Protein AF-A0A9X2DYG1-F1 (afdb_monomer)

Mean predicted aligned error: 9.44 Å

Solvent-accessible surface area (backbone atoms only — not comparable to full-atom values): 8489 Å² total; per-residue (Å²): 122,45,73,49,75,33,66,33,86,83,73,79,57,63,34,69,41,47,78,51,51,72,38,66,72,48,35,53,49,44,50,54,47,16,64,64,49,70,48,65,42,59,52,50,26,42,71,36,51,68,66,60,48,59,36,47,58,45,26,42,42,45,52,33,51,52,44,45,54,54,48,51,64,54,40,53,96,65,34,59,87,37,52,76,44,67,41,39,38,74,63,9,34,45,34,23,34,30,75,72,62,78,30,52,69,67,54,36,40,48,48,35,34,53,51,17,47,51,51,39,53,53,50,52,43,47,76,71,39,54,50,55,51,52,51,48,55,50,48,52,54,52,49,54,54,52,54,60,60,68,73,69,83,75,85,87,134

Secondary structure (DSSP, 8-state):
-EEEEE--TT---TTTTHHHHTSHHHHHHHHHHHHHHTS-HHHHHHT--TTGGGSHHHHHHHHHHHHHHHHHHHHGGGGGGGEEEEEE-TTHHHHHHHHTTSS-HHHHHHHHHHHHHHHHHHHHHIIIIIHHHHHHHHHHHHHHHHHHHTS------

pLDDT: mean 88.23, std 16.33, range [40.72, 98.81]

Nearest PDB structures (foldseek):
  2cdh-assembly1_4  TM=9.591E-01  e=8.599E-09  Thermomyces lanuginosus
  2qc3-assembly1_A  TM=9.366E-01  e=1.531E-08  Mycobacterium tuberculosis H37Rv
  2qj3-assembly2_B  TM=8.644E-01  e=7.781E-08  Mycobacterium tuberculosis H37Rv
  2c2n-assembly2_B  TM=9.098E-01  e=1.076E-05  Homo sapiens
  3hjv-assembly1_B  TM=8.631E-01  e=1.474E-05  Vibrio cholerae

Structure (mmCIF, N/CA/C/O backbone):
data_AF-A0A9X2DYG1-F1
#
_entry.id   AF-A0A9X2DYG1-F1
#
loop_
_atom_site.group_PDB
_atom_site.id
_atom_site.type_symbol
_atom_site.label_atom_id
_atom_site.label_alt_id
_atom_site.label_comp_id
_atom_site.label_asym_id
_atom_site.label_entity_id
_atom_site.label_seq_id
_atom_site.pdbx_PDB_ins_code
_atom_site.Cartn_x
_atom_site.Cartn_y
_atom_site.Cartn_z
_atom_site.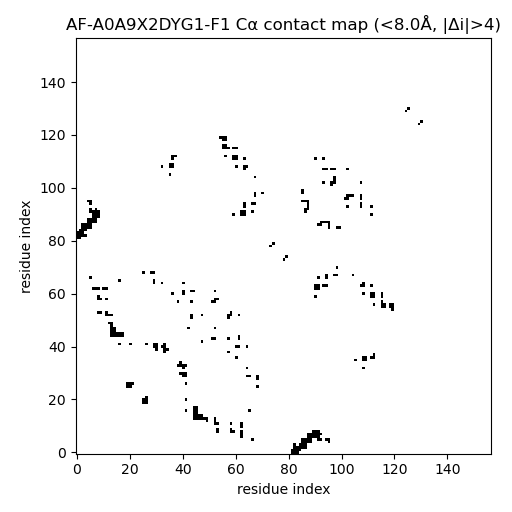occupancy
_atom_site.B_iso_or_equiv
_atom_site.auth_seq_id
_atom_site.auth_comp_id
_atom_site.auth_asym_id
_atom_site.auth_atom_id
_atom_site.pdbx_PDB_model_num
ATOM 1 N N . MET A 1 1 ? -23.466 6.820 6.012 1.00 84.12 1 MET A N 1
ATOM 2 C CA . MET A 1 1 ? -23.100 5.687 5.147 1.00 84.12 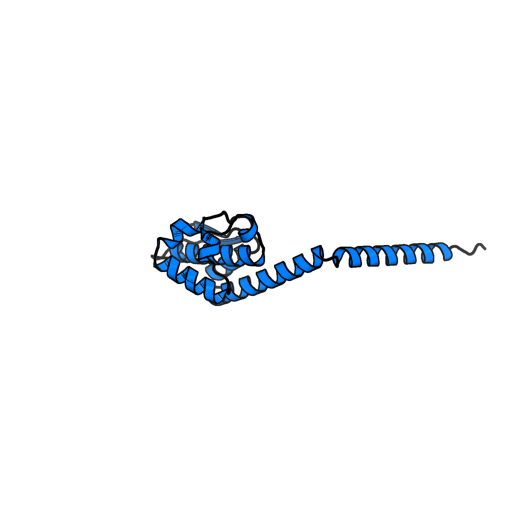1 MET A CA 1
ATOM 3 C C . MET A 1 1 ? -22.058 6.180 4.158 1.00 84.12 1 MET A C 1
ATOM 5 O O . MET A 1 1 ? -22.304 7.204 3.534 1.00 84.12 1 MET A O 1
ATOM 9 N N . ILE A 1 2 ? -20.892 5.538 4.096 1.00 92.62 2 ILE A N 1
ATOM 10 C CA . ILE A 1 2 ? -19.779 5.888 3.200 1.00 92.62 2 ILE A CA 1
ATOM 11 C C . ILE A 1 2 ? -19.393 4.676 2.346 1.00 92.62 2 ILE A C 1
ATOM 13 O O . ILE A 1 2 ? -19.577 3.538 2.776 1.00 92.62 2 ILE A O 1
ATOM 17 N N . VAL A 1 3 ? -18.857 4.922 1.153 1.00 95.50 3 VAL A N 1
ATOM 18 C CA . VAL A 1 3 ? -18.226 3.901 0.307 1.00 95.50 3 VAL A CA 1
ATOM 19 C C . VAL A 1 3 ? -16.750 4.255 0.186 1.00 95.50 3 VAL A C 1
ATOM 21 O O . VAL A 1 3 ? -16.420 5.405 -0.099 1.00 95.50 3 VAL A O 1
ATOM 24 N N . VAL A 1 4 ? -15.876 3.283 0.429 1.00 96.88 4 VAL A N 1
ATOM 25 C CA . VAL A 1 4 ? -14.422 3.450 0.325 1.00 96.88 4 VAL A CA 1
ATOM 26 C C . VAL A 1 4 ? -13.966 2.970 -1.049 1.00 96.88 4 VAL A C 1
ATOM 28 O O . VAL A 1 4 ? -14.321 1.873 -1.474 1.00 96.88 4 VAL A O 1
ATOM 31 N N . VAL A 1 5 ? -13.174 3.780 -1.750 1.00 97.75 5 VAL A N 1
ATOM 32 C CA . VAL A 1 5 ? -12.596 3.407 -3.047 1.00 97.75 5 VAL A CA 1
ATOM 33 C C . VAL A 1 5 ? -11.081 3.548 -2.968 1.00 97.75 5 VAL A C 1
ATOM 35 O O . VAL A 1 5 ? -10.572 4.648 -2.766 1.00 97.75 5 VAL A O 1
ATOM 38 N N . ALA A 1 6 ? -10.369 2.432 -3.107 1.00 98.25 6 ALA A N 1
ATOM 39 C CA . ALA A 1 6 ? -8.914 2.380 -3.082 1.00 98.25 6 ALA A CA 1
ATOM 40 C C . ALA A 1 6 ? -8.343 2.563 -4.505 1.00 98.25 6 ALA A C 1
ATOM 42 O O . ALA A 1 6 ? -8.664 1.774 -5.405 1.00 98.25 6 ALA A O 1
ATOM 43 N N . PRO A 1 7 ? -7.519 3.596 -4.749 1.00 98.06 7 PRO A N 1
ATOM 44 C CA . PRO A 1 7 ? -6.978 3.862 -6.075 1.00 98.06 7 PRO A CA 1
ATOM 45 C C . PRO A 1 7 ? -5.916 2.831 -6.480 1.00 98.06 7 PRO A C 1
ATOM 47 O O . PRO A 1 7 ? -5.349 2.121 -5.651 1.00 98.06 7 PRO A O 1
ATOM 50 N N . GLY A 1 8 ? -5.654 2.759 -7.785 1.00 96.56 8 GLY A N 1
ATOM 51 C CA . GLY A 1 8 ? -4.582 1.938 -8.342 1.00 96.56 8 GLY A CA 1
ATOM 52 C C . GLY A 1 8 ? -3.267 2.698 -8.520 1.00 96.56 8 GLY A C 1
ATOM 53 O O . GLY A 1 8 ? -3.128 3.850 -8.122 1.00 96.56 8 GLY A O 1
ATOM 54 N N . GLN A 1 9 ? -2.312 2.053 -9.192 1.00 95.75 9 GLN A N 1
ATOM 55 C CA . GLN A 1 9 ? -1.030 2.659 -9.555 1.00 95.75 9 GLN A CA 1
ATOM 56 C C . GLN A 1 9 ? -1.217 3.917 -10.414 1.00 95.75 9 GLN A C 1
ATOM 58 O O . GLN A 1 9 ? -2.035 3.930 -11.331 1.00 95.75 9 GLN A O 1
ATOM 63 N N . GLY A 1 10 ? -0.441 4.959 -10.108 1.00 93.69 10 GLY A N 1
ATOM 64 C CA . GLY A 1 10 ? -0.525 6.290 -10.717 1.00 93.69 10 GLY A CA 1
ATOM 65 C C . GLY A 1 10 ? -1.136 7.353 -9.797 1.00 93.69 10 GLY A C 1
ATOM 66 O O . GLY A 1 10 ? -1.073 8.532 -10.131 1.00 93.69 10 GLY A O 1
ATOM 67 N N . SER A 1 11 ? -1.701 6.968 -8.646 1.00 95.12 11 SER A N 1
ATOM 68 C CA . SER A 1 11 ? -2.238 7.911 -7.653 1.00 95.12 11 SER A CA 1
ATOM 69 C C . SER A 1 11 ? -1.186 8.496 -6.709 1.00 95.12 11 SER A C 1
ATOM 71 O O . SER A 1 11 ? -1.453 9.490 -6.041 1.00 95.12 11 SER A O 1
ATOM 73 N N . GLN A 1 12 ? -0.020 7.861 -6.605 1.00 96.06 12 GLN A N 1
ATOM 74 C CA . GLN A 1 12 ? 1.081 8.288 -5.749 1.00 96.06 12 GLN A CA 1
ATOM 75 C C . GLN A 1 12 ? 1.779 9.533 -6.314 1.00 96.06 12 GLN A C 1
ATOM 77 O O . GLN A 1 12 ? 2.047 9.624 -7.513 1.00 96.06 12 GLN A O 1
ATOM 82 N N . THR A 1 13 ? 2.114 10.475 -5.436 1.00 97.81 13 THR A N 1
ATOM 83 C CA . THR A 1 13 ? 2.875 11.691 -5.759 1.00 97.81 13 THR A CA 1
ATOM 84 C C . THR A 1 13 ? 4.050 11.836 -4.796 1.00 97.81 13 THR A C 1
ATOM 86 O O . THR A 1 13 ? 3.913 11.424 -3.647 1.00 97.81 13 THR A O 1
ATOM 89 N N . PRO A 1 14 ? 5.184 12.441 -5.189 1.00 98.44 14 PRO A N 1
ATOM 90 C CA . PRO A 1 14 ? 6.311 12.631 -4.274 1.00 98.44 14 PRO A CA 1
ATOM 91 C C . PRO A 1 14 ? 5.887 13.308 -2.963 1.00 98.44 14 PRO A C 1
ATOM 93 O O . PRO A 1 14 ? 5.101 14.258 -2.980 1.00 98.44 14 PRO A O 1
ATOM 96 N N . GLY A 1 15 ? 6.375 12.801 -1.830 1.00 98.12 15 GLY A N 1
ATOM 97 C CA . GLY A 1 15 ? 6.115 13.380 -0.510 1.00 98.12 15 GLY A CA 1
ATOM 98 C C . GLY A 1 15 ? 4.730 13.109 0.093 1.00 98.12 15 GLY A C 1
ATOM 99 O O . GLY A 1 15 ? 4.435 13.632 1.168 1.00 98.12 15 GLY A O 1
ATOM 100 N N . PHE A 1 16 ? 3.859 12.324 -0.554 1.00 97.94 16 PHE A N 1
ATOM 101 C CA . PHE A 1 16 ? 2.459 12.201 -0.123 1.00 97.94 16 PHE A CA 1
ATOM 102 C C . PHE A 1 16 ? 2.266 11.564 1.266 1.00 97.94 16 PHE A C 1
ATOM 104 O O . PHE A 1 16 ? 1.240 11.816 1.901 1.00 97.94 16 PHE A O 1
ATOM 111 N N . LEU A 1 17 ? 3.230 10.774 1.763 1.00 97.69 17 LEU A N 1
ATOM 112 C CA . LEU A 1 17 ? 3.170 10.192 3.111 1.00 97.69 17 LEU A CA 1
ATOM 113 C C . LEU A 1 17 ? 3.725 11.114 4.203 1.00 97.69 17 LEU A C 1
ATOM 115 O O . LEU A 1 17 ? 3.473 10.858 5.376 1.00 97.69 17 LEU A O 1
ATOM 119 N N . ALA A 1 18 ? 4.411 12.211 3.866 1.00 98.19 18 ALA A N 1
ATOM 120 C CA . ALA A 1 18 ? 5.005 13.111 4.858 1.00 98.19 18 ALA A CA 1
ATOM 121 C C . ALA A 1 18 ? 4.030 13.586 5.963 1.00 98.1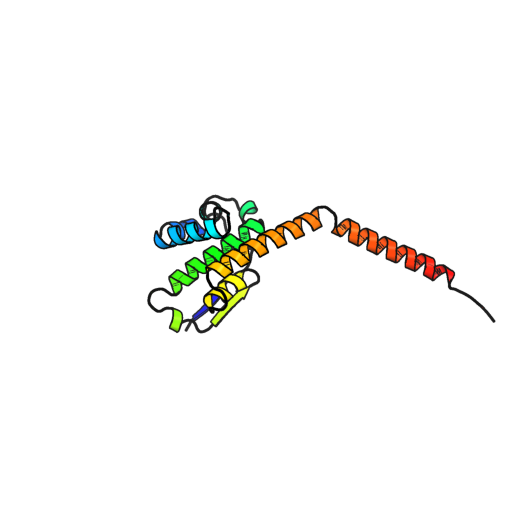9 18 ALA A C 1
ATOM 123 O O . ALA A 1 18 ? 4.377 13.456 7.138 1.00 98.19 18 ALA A O 1
ATOM 124 N N . PRO A 1 19 ? 2.806 14.080 5.661 1.00 97.62 19 PRO A N 1
ATOM 125 C CA . PRO A 1 19 ? 1.873 14.486 6.716 1.00 97.62 19 PRO A CA 1
ATOM 126 C C . PRO A 1 19 ? 1.350 13.306 7.546 1.00 97.62 19 PRO A C 1
ATOM 128 O O . PRO A 1 19 ? 1.002 13.489 8.709 1.00 97.62 19 PRO A O 1
ATOM 131 N N . TRP A 1 20 ? 1.311 12.101 6.974 1.00 97.50 20 TRP A N 1
ATOM 132 C CA . TRP A 1 20 ? 0.866 10.891 7.663 1.00 97.50 20 TRP A CA 1
ATOM 133 C C . TRP A 1 20 ? 1.909 10.392 8.662 1.00 97.50 20 TRP A C 1
ATOM 135 O O . TRP A 1 20 ? 1.555 10.026 9.778 1.00 97.50 20 TRP A O 1
ATOM 145 N N . LEU A 1 21 ? 3.197 10.456 8.310 1.00 97.94 21 LEU A N 1
ATOM 146 C CA . LEU A 1 21 ? 4.296 10.050 9.195 1.00 97.94 21 LEU A CA 1
ATOM 147 C C . LEU A 1 21 ? 4.504 10.991 10.393 1.00 97.94 21 LEU A C 1
ATOM 149 O O . LEU A 1 21 ? 5.224 10.643 11.324 1.00 97.94 21 LEU A O 1
ATOM 153 N N . ALA A 1 22 ? 3.854 12.159 10.415 1.00 97.31 22 ALA A N 1
ATOM 154 C CA . ALA A 1 22 ? 3.799 13.002 11.609 1.00 97.31 22 ALA A CA 1
ATOM 155 C C . ALA A 1 22 ? 2.928 12.394 12.729 1.00 97.31 22 ALA A C 1
ATOM 157 O O . ALA A 1 22 ? 3.024 12.825 13.878 1.00 97.31 22 ALA A O 1
ATOM 158 N N . VAL A 1 23 ? 2.081 11.406 12.411 1.00 97.06 23 VAL A N 1
ATOM 159 C CA . VAL A 1 23 ? 1.284 10.651 13.385 1.00 97.06 23 VAL A CA 1
ATOM 160 C C . VAL A 1 23 ? 2.090 9.422 13.836 1.00 97.06 23 VAL A C 1
ATOM 162 O O . VAL A 1 23 ? 2.335 8.541 13.011 1.00 97.06 23 VAL A O 1
ATOM 165 N N . PRO A 1 24 ? 2.484 9.307 15.123 1.00 96.81 24 PRO A N 1
ATOM 166 C CA . PRO A 1 24 ? 3.386 8.242 15.577 1.00 96.81 24 PRO A CA 1
ATOM 167 C C . PRO A 1 24 ? 2.895 6.820 15.285 1.00 96.81 24 PRO A C 1
ATOM 169 O O . PRO A 1 24 ? 3.667 6.002 14.798 1.00 96.81 24 PRO A O 1
ATOM 172 N N . SER A 1 25 ? 1.605 6.540 15.494 1.00 95.88 25 SER A N 1
ATOM 173 C CA . SER A 1 25 ? 1.025 5.220 15.207 1.00 95.88 25 SER A CA 1
ATOM 174 C C . SER A 1 25 ? 1.098 4.860 13.722 1.00 95.88 25 SER A C 1
ATOM 176 O O . SER A 1 25 ? 1.359 3.711 13.376 1.00 95.88 25 SER A O 1
ATOM 178 N N . VAL A 1 26 ? 0.922 5.840 12.833 1.00 97.75 26 VAL A N 1
ATOM 179 C CA . VAL A 1 26 ? 1.048 5.632 11.386 1.00 97.75 26 VAL A CA 1
ATOM 180 C C . VAL A 1 26 ? 2.509 5.412 11.002 1.00 97.75 26 VAL A C 1
ATOM 182 O O . VAL A 1 26 ? 2.793 4.540 10.187 1.00 97.75 26 VAL A O 1
ATOM 185 N N . ALA A 1 27 ? 3.446 6.150 11.603 1.00 98.31 27 ALA A N 1
ATOM 186 C CA . ALA A 1 27 ? 4.873 5.937 11.374 1.00 98.31 27 ALA A CA 1
ATOM 187 C C . ALA A 1 27 ? 5.318 4.522 11.792 1.00 98.31 27 ALA A C 1
ATOM 189 O O . ALA A 1 27 ? 6.022 3.855 11.035 1.00 98.31 27 ALA A O 1
ATOM 190 N N . GLU A 1 28 ? 4.851 4.035 12.944 1.00 98.31 28 GLU A N 1
ATOM 191 C CA . GLU A 1 28 ? 5.096 2.665 13.416 1.00 98.31 28 GLU A CA 1
ATOM 192 C C . GLU A 1 28 ? 4.505 1.614 12.462 1.00 98.31 28 GLU A C 1
ATOM 194 O O . GLU A 1 28 ? 5.186 0.653 12.098 1.00 98.31 28 GLU A O 1
ATOM 199 N N . GLN A 1 29 ? 3.269 1.816 11.992 1.00 98.19 29 GLN A N 1
ATOM 200 C CA . GLN A 1 29 ? 2.636 0.929 11.010 1.00 98.19 29 GLN A CA 1
ATOM 201 C C . GLN A 1 29 ? 3.395 0.900 9.680 1.00 98.19 29 GLN A C 1
ATOM 203 O O . GLN A 1 29 ? 3.671 -0.173 9.152 1.00 98.19 29 GLN A O 1
ATOM 208 N N . VAL A 1 30 ? 3.790 2.059 9.141 1.00 98.75 30 VAL A N 1
ATOM 209 C CA . VAL A 1 30 ? 4.555 2.131 7.884 1.00 98.75 30 VAL A CA 1
ATOM 210 C C . VAL A 1 30 ? 5.933 1.481 8.033 1.00 98.75 30 VAL A C 1
ATOM 212 O O . VAL A 1 30 ? 6.401 0.839 7.088 1.00 98.75 30 VAL A O 1
ATOM 215 N N . ALA A 1 31 ? 6.569 1.579 9.203 1.00 98.75 31 ALA A N 1
ATOM 216 C CA . ALA A 1 31 ? 7.811 0.864 9.485 1.00 98.75 31 ALA A CA 1
ATOM 217 C C . ALA A 1 31 ? 7.598 -0.662 9.457 1.00 98.75 31 ALA A C 1
ATOM 219 O O . ALA A 1 31 ? 8.308 -1.363 8.736 1.00 98.75 31 ALA A O 1
ATOM 220 N N . ALA A 1 32 ? 6.559 -1.172 10.126 1.00 98.69 32 ALA A N 1
ATOM 221 C CA . ALA A 1 32 ? 6.207 -2.594 10.078 1.00 98.69 32 ALA A CA 1
ATOM 222 C C . ALA A 1 32 ? 5.848 -3.060 8.653 1.00 98.69 32 ALA A C 1
ATOM 224 O O . ALA A 1 32 ? 6.245 -4.143 8.217 1.00 98.69 32 ALA A O 1
ATOM 225 N N . HIS A 1 33 ? 5.144 -2.225 7.883 1.00 98.81 33 HIS A N 1
ATOM 226 C CA . HIS A 1 33 ? 4.858 -2.502 6.478 1.00 98.81 33 HIS A CA 1
ATOM 227 C C . HIS A 1 33 ? 6.145 -2.581 5.657 1.00 98.81 33 HIS A C 1
ATOM 229 O O . HIS A 1 33 ? 6.265 -3.486 4.837 1.00 98.81 33 HIS A O 1
ATOM 235 N N . SER A 1 34 ? 7.105 -1.680 5.894 1.00 98.81 34 SER A N 1
ATOM 236 C CA . SER A 1 34 ? 8.407 -1.656 5.214 1.00 98.81 34 SER A CA 1
ATOM 237 C C . SER A 1 34 ? 9.175 -2.958 5.423 1.00 98.81 34 SER A C 1
ATOM 239 O O . SER A 1 34 ? 9.656 -3.551 4.457 1.00 98.81 34 SER A O 1
ATOM 241 N N . GLU A 1 35 ? 9.213 -3.459 6.660 1.00 98.56 35 GLU A N 1
ATOM 242 C CA . GLU A 1 35 ? 9.791 -4.770 6.976 1.00 98.56 35 GLU A CA 1
ATOM 243 C C . GLU A 1 35 ? 9.064 -5.899 6.238 1.00 98.56 35 GLU A C 1
ATOM 245 O O . GLU A 1 35 ? 9.701 -6.752 5.616 1.00 98.56 35 GLU A O 1
ATOM 250 N N . ALA A 1 36 ? 7.727 -5.879 6.243 1.00 98.44 36 ALA A N 1
ATOM 251 C CA . ALA A 1 36 ? 6.926 -6.899 5.581 1.00 98.44 36 ALA A CA 1
ATOM 252 C C . ALA A 1 36 ? 7.148 -6.910 4.062 1.00 98.44 36 ALA A C 1
ATOM 254 O O . ALA A 1 36 ? 7.258 -7.981 3.468 1.00 98.44 36 ALA A O 1
ATOM 255 N N . VAL A 1 37 ? 7.233 -5.753 3.404 1.00 98.56 37 VAL A N 1
ATOM 256 C CA . VAL A 1 37 ? 7.399 -5.683 1.941 1.00 98.56 37 VAL A CA 1
ATOM 257 C C . VAL A 1 37 ? 8.869 -5.729 1.498 1.00 98.56 37 VAL A C 1
ATOM 259 O O . VAL A 1 37 ? 9.160 -6.038 0.341 1.00 98.56 37 VAL A O 1
ATOM 262 N N . GLY A 1 38 ? 9.804 -5.485 2.418 1.00 98.44 38 GLY A N 1
ATOM 263 C CA . GLY A 1 38 ? 11.245 -5.503 2.179 1.00 98.44 38 GLY A CA 1
ATOM 264 C C . GLY A 1 38 ? 11.780 -4.290 1.412 1.00 98.44 38 GLY A C 1
ATOM 265 O O . GLY A 1 38 ? 12.790 -4.428 0.726 1.00 98.44 38 GLY A O 1
ATOM 266 N N . ILE A 1 39 ? 11.100 -3.141 1.484 1.00 98.56 39 ILE A N 1
ATOM 267 C CA . ILE A 1 39 ? 11.551 -1.845 0.945 1.00 98.56 39 ILE A CA 1
ATOM 268 C C . ILE A 1 39 ? 11.205 -0.730 1.938 1.00 98.56 39 ILE A C 1
ATOM 270 O O . ILE A 1 39 ? 10.252 -0.870 2.701 1.00 98.56 39 ILE A O 1
ATOM 274 N N . ASP A 1 40 ? 11.949 0.376 1.919 1.00 98.62 40 ASP A N 1
ATOM 275 C CA . ASP A 1 40 ? 11.715 1.513 2.816 1.00 98.62 40 ASP A CA 1
ATOM 276 C C . ASP A 1 40 ? 10.540 2.369 2.319 1.00 98.62 40 ASP A C 1
ATOM 278 O O . ASP A 1 40 ? 10.684 3.266 1.484 1.00 98.62 40 ASP A O 1
ATOM 282 N N . LEU A 1 41 ? 9.339 2.066 2.812 1.00 98.81 41 LEU A N 1
ATOM 283 C CA . LEU A 1 41 ? 8.124 2.771 2.414 1.00 98.81 41 LEU A CA 1
ATOM 284 C C . LEU A 1 41 ? 8.067 4.194 2.961 1.00 98.81 41 LEU A C 1
ATOM 286 O O . LEU A 1 41 ? 7.409 5.039 2.350 1.00 98.81 41 LEU A O 1
ATOM 290 N N . ALA A 1 42 ? 8.740 4.467 4.081 1.00 98.62 42 ALA A N 1
ATOM 291 C CA . ALA A 1 42 ? 8.829 5.815 4.615 1.00 98.62 42 ALA A CA 1
ATOM 292 C C . ALA A 1 42 ? 9.629 6.684 3.641 1.00 98.62 42 ALA A C 1
ATOM 294 O O . ALA A 1 42 ? 9.077 7.654 3.125 1.00 98.62 42 ALA A O 1
ATOM 295 N N . ALA A 1 43 ? 10.847 6.266 3.282 1.00 98.62 43 ALA A N 1
ATOM 296 C CA . ALA A 1 43 ? 11.687 6.973 2.317 1.00 98.62 43 ALA A CA 1
ATOM 297 C C . ALA A 1 43 ? 11.022 7.094 0.934 1.00 98.62 43 ALA A C 1
ATOM 299 O O . ALA A 1 43 ? 11.057 8.156 0.307 1.00 98.62 43 ALA A O 1
ATOM 300 N N . HIS A 1 44 ? 10.357 6.039 0.450 1.00 98.56 44 HIS A N 1
ATOM 301 C CA . HIS A 1 44 ? 9.633 6.104 -0.823 1.00 98.56 44 HIS A CA 1
ATOM 302 C C . HIS A 1 44 ? 8.407 7.024 -0.783 1.00 98.56 44 HIS A C 1
ATOM 304 O O . HIS A 1 44 ? 8.065 7.640 -1.790 1.00 98.56 44 HIS A O 1
ATOM 310 N N . GLY A 1 45 ? 7.756 7.159 0.369 1.00 98.00 45 GLY A N 1
ATOM 311 C CA . GLY A 1 45 ? 6.620 8.054 0.554 1.00 98.00 45 GLY A CA 1
ATOM 312 C C . GLY A 1 45 ? 6.977 9.519 0.806 1.00 98.00 45 GLY A C 1
ATOM 313 O O . GLY A 1 45 ? 6.086 10.369 0.705 1.00 98.00 45 GLY A O 1
ATOM 314 N N . THR A 1 46 ? 8.236 9.826 1.140 1.00 98.44 46 THR A N 1
ATOM 315 C CA . THR A 1 46 ? 8.687 11.175 1.529 1.00 98.44 46 THR A CA 1
ATOM 316 C C . THR A 1 46 ? 9.752 11.769 0.614 1.00 98.44 46 THR A C 1
ATOM 318 O O . THR A 1 46 ? 9.627 12.928 0.225 1.00 98.44 46 THR A O 1
ATOM 321 N N . GLU A 1 47 ? 10.786 11.003 0.276 1.00 98.31 47 GLU A N 1
ATOM 322 C CA . GLU A 1 47 ? 12.034 11.506 -0.314 1.00 98.31 47 GLU A CA 1
ATOM 323 C C . GLU A 1 47 ? 12.210 11.108 -1.779 1.00 98.31 47 GLU A C 1
ATOM 325 O O . GLU A 1 47 ? 12.812 11.851 -2.553 1.00 98.31 47 GLU A O 1
ATOM 330 N N . SER A 1 48 ? 11.693 9.939 -2.168 1.00 98.44 48 SER A N 1
ATOM 331 C CA . SER A 1 48 ? 11.856 9.420 -3.529 1.00 98.44 48 SER A CA 1
ATOM 332 C C . SER A 1 48 ? 11.182 10.302 -4.581 1.00 98.44 48 SER A C 1
ATOM 334 O O . SER A 1 48 ? 10.104 10.867 -4.372 1.00 98.44 48 SER A O 1
ATOM 336 N N . ASP A 1 49 ? 11.818 10.384 -5.748 1.00 98.25 49 ASP A N 1
ATOM 337 C CA . ASP A 1 49 ? 11.304 11.145 -6.879 1.00 98.25 49 ASP A CA 1
ATOM 338 C C . ASP A 1 49 ? 10.124 10.449 -7.579 1.00 98.25 49 ASP A C 1
ATOM 340 O O . ASP A 1 49 ? 9.753 9.306 -7.294 1.00 98.25 49 ASP A O 1
ATOM 344 N N . ALA A 1 50 ? 9.512 11.176 -8.517 1.00 97.75 50 ALA A N 1
ATOM 345 C CA . ALA A 1 50 ? 8.329 10.715 -9.230 1.00 97.75 50 ALA A CA 1
ATOM 346 C C . ALA A 1 50 ? 8.583 9.459 -10.079 1.00 97.75 50 ALA A C 1
ATOM 348 O O . ALA A 1 50 ? 7.651 8.687 -10.282 1.00 97.75 50 ALA A O 1
ATOM 349 N N . ASP A 1 51 ? 9.800 9.252 -10.584 1.00 97.38 51 ASP A N 1
ATOM 350 C CA . ASP A 1 51 ? 10.118 8.105 -11.437 1.00 97.38 51 ASP A CA 1
ATOM 351 C C . ASP A 1 51 ? 10.363 6.848 -10.601 1.00 97.38 51 ASP A C 1
ATOM 353 O O . ASP A 1 51 ? 9.817 5.788 -10.907 1.00 97.38 51 ASP A O 1
ATOM 357 N N . THR A 1 52 ? 11.058 6.987 -9.474 1.00 98.12 52 THR A N 1
ATOM 358 C CA . THR A 1 52 ? 11.263 5.917 -8.494 1.00 98.12 52 THR A CA 1
ATOM 359 C C . THR A 1 52 ? 9.930 5.385 -7.986 1.00 98.12 52 THR A C 1
ATOM 361 O O . THR A 1 52 ? 9.686 4.182 -8.016 1.00 98.12 52 THR A O 1
ATOM 364 N N . ILE A 1 53 ? 9.012 6.269 -7.581 1.00 98.12 53 ILE A N 1
ATOM 365 C CA . ILE A 1 53 ? 7.703 5.832 -7.077 1.00 98.12 53 ILE A CA 1
ATOM 366 C C . ILE A 1 53 ? 6.746 5.390 -8.191 1.00 98.12 53 ILE A C 1
ATOM 368 O O . ILE A 1 53 ? 5.642 4.949 -7.881 1.00 98.12 53 ILE A O 1
ATOM 372 N N . ARG A 1 54 ? 7.113 5.516 -9.475 1.00 96.94 54 ARG A N 1
ATOM 373 C CA . ARG A 1 54 ? 6.382 4.926 -10.613 1.00 96.94 54 ARG A CA 1
ATOM 374 C C . ARG A 1 54 ? 6.843 3.513 -10.938 1.00 96.94 54 ARG A C 1
ATOM 376 O O . ARG A 1 54 ? 6.057 2.782 -11.548 1.00 96.94 54 ARG A O 1
ATOM 383 N N . ASP A 1 55 ? 8.056 3.129 -10.535 1.00 97.06 55 ASP A N 1
ATOM 384 C CA . ASP A 1 55 ? 8.531 1.755 -10.669 1.00 97.06 55 ASP A CA 1
ATOM 385 C C . ASP A 1 55 ? 7.529 0.811 -10.003 1.00 97.06 55 ASP A C 1
ATOM 387 O O . ASP A 1 55 ? 7.121 1.008 -8.861 1.00 97.06 55 ASP A O 1
ATOM 391 N N . THR A 1 56 ? 7.104 -0.220 -10.729 1.00 97.44 56 THR A N 1
ATOM 392 C CA . THR A 1 56 ? 6.051 -1.130 -10.272 1.00 97.44 56 THR A CA 1
ATOM 393 C C . THR A 1 56 ? 6.422 -1.850 -8.971 1.00 97.44 56 THR A C 1
ATOM 395 O O . THR A 1 56 ? 5.538 -2.076 -8.141 1.00 97.44 56 THR A O 1
ATOM 398 N N . ALA A 1 57 ? 7.706 -2.161 -8.764 1.00 97.88 57 ALA A N 1
ATOM 399 C CA . ALA A 1 57 ? 8.211 -2.799 -7.552 1.00 97.88 57 ALA A CA 1
ATOM 400 C C . ALA A 1 57 ? 8.089 -1.896 -6.312 1.00 97.88 57 ALA A C 1
ATOM 402 O O . ALA A 1 57 ? 7.961 -2.411 -5.203 1.00 97.88 57 ALA A O 1
ATOM 403 N N . VAL A 1 58 ? 8.084 -0.571 -6.499 1.00 98.56 58 VAL A N 1
ATOM 404 C CA . VAL A 1 58 ? 7.956 0.434 -5.430 1.00 98.56 58 VAL A CA 1
ATOM 405 C C . VAL A 1 58 ? 6.513 0.918 -5.293 1.00 98.56 58 VAL A C 1
ATOM 407 O O . VAL A 1 58 ? 5.956 0.949 -4.196 1.00 98.56 58 VAL A O 1
ATOM 410 N N . ALA A 1 59 ? 5.880 1.264 -6.413 1.00 98.50 59 ALA A N 1
ATOM 411 C CA . ALA A 1 59 ? 4.567 1.888 -6.470 1.00 98.50 59 ALA A CA 1
ATOM 412 C C . ALA A 1 59 ? 3.490 1.034 -5.798 1.00 98.50 59 ALA A C 1
ATOM 414 O O . ALA A 1 59 ? 2.664 1.544 -5.044 1.00 98.50 59 ALA A O 1
ATOM 415 N N . GLN A 1 60 ? 3.482 -0.271 -6.071 1.00 98.75 60 GLN A N 1
ATOM 416 C CA . GLN A 1 60 ? 2.423 -1.146 -5.584 1.00 98.75 60 GLN A CA 1
ATOM 417 C C . GLN A 1 60 ? 2.455 -1.320 -4.057 1.00 98.75 60 GLN A C 1
ATOM 419 O O . GLN A 1 60 ? 1.430 -1.029 -3.433 1.00 98.75 60 GLN A O 1
ATOM 424 N N . PRO A 1 61 ? 3.582 -1.715 -3.424 1.00 98.75 61 PRO A N 1
ATOM 425 C CA . PRO A 1 61 ? 3.659 -1.777 -1.966 1.00 98.75 61 PRO A CA 1
ATOM 426 C C . PRO A 1 61 ? 3.383 -0.428 -1.295 1.00 98.75 61 PRO A C 1
ATOM 428 O O . PRO A 1 61 ? 2.685 -0.384 -0.283 1.00 98.75 61 PRO A O 1
ATOM 431 N N . LEU A 1 62 ? 3.868 0.672 -1.883 1.00 98.81 62 LEU A N 1
ATOM 432 C CA . LEU A 1 62 ? 3.668 2.021 -1.356 1.00 98.81 62 LEU A CA 1
ATOM 433 C C . LEU A 1 62 ? 2.189 2.421 -1.318 1.00 98.81 62 LEU A C 1
ATOM 435 O O . LEU A 1 62 ? 1.707 2.911 -0.298 1.00 98.81 62 LEU A O 1
ATOM 439 N N . ILE A 1 63 ? 1.448 2.163 -2.397 1.00 98.69 63 ILE A N 1
ATOM 440 C CA . ILE A 1 63 ? 0.015 2.479 -2.488 1.00 98.69 63 ILE A CA 1
ATOM 441 C C . ILE A 1 63 ? -0.811 1.592 -1.560 1.00 98.69 63 ILE A C 1
ATOM 443 O O . ILE A 1 63 ? -1.710 2.094 -0.887 1.00 98.69 63 ILE A O 1
ATOM 447 N N . VAL A 1 64 ? -0.509 0.291 -1.490 1.00 98.81 64 VAL A N 1
ATOM 448 C CA . VAL A 1 64 ? -1.244 -0.624 -0.604 1.00 98.81 64 VAL A CA 1
ATOM 449 C C . VAL A 1 64 ? -1.004 -0.269 0.857 1.00 98.81 64 VAL A C 1
ATOM 451 O O . VAL A 1 64 ? -1.974 -0.150 1.598 1.00 98.81 64 VAL A O 1
ATOM 454 N N . SER A 1 65 ? 0.246 -0.021 1.259 1.00 98.81 65 SER A N 1
ATOM 455 C CA . SER A 1 65 ? 0.580 0.425 2.616 1.00 98.81 65 SER A CA 1
ATOM 456 C C . SER A 1 65 ? -0.144 1.723 2.981 1.00 98.81 65 SER A C 1
ATOM 458 O O . SER A 1 65 ? -0.815 1.781 4.011 1.00 98.81 65 SER A O 1
ATOM 460 N N . ALA A 1 66 ? -0.105 2.728 2.099 1.00 98.56 66 ALA A N 1
ATOM 461 C CA . ALA A 1 66 ? -0.821 3.985 2.293 1.00 98.56 66 ALA A CA 1
ATOM 462 C C . ALA A 1 66 ? -2.340 3.792 2.429 1.00 98.56 66 ALA A C 1
ATOM 464 O O . ALA A 1 66 ? -2.985 4.417 3.274 1.00 98.56 66 ALA A O 1
ATOM 465 N N . GLY A 1 67 ? -2.916 2.915 1.606 1.00 98.44 67 GLY A N 1
ATOM 466 C CA . GLY A 1 67 ? -4.327 2.557 1.664 1.00 98.44 67 GLY A CA 1
ATOM 467 C C . GLY A 1 67 ? -4.704 1.857 2.971 1.00 98.44 67 GLY A C 1
ATOM 468 O O . GLY A 1 67 ? -5.747 2.170 3.542 1.00 98.44 67 GLY A O 1
ATOM 469 N N . LEU A 1 68 ? -3.854 0.954 3.466 1.00 98.50 68 LEU A N 1
ATOM 470 C CA . LEU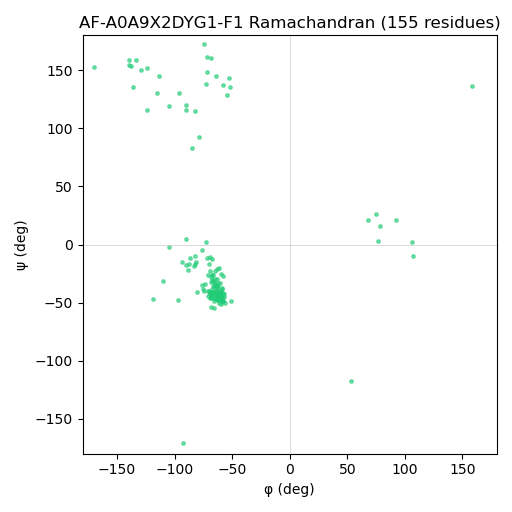 A 1 68 ? -4.065 0.230 4.722 1.00 98.50 68 LEU A CA 1
ATOM 471 C C . LEU A 1 68 ? -4.023 1.174 5.927 1.00 98.50 68 LEU A C 1
ATOM 473 O O . LEU A 1 68 ? -4.972 1.172 6.706 1.00 98.50 68 LEU A O 1
ATOM 477 N N . VAL A 1 69 ? -3.014 2.048 6.037 1.00 98.12 69 VAL A N 1
ATOM 478 C CA . VAL A 1 69 ? -2.942 3.007 7.160 1.00 98.12 69 VAL A CA 1
ATOM 479 C C . VAL A 1 69 ? -4.073 4.038 7.112 1.00 98.12 69 VAL A C 1
ATOM 481 O O . VAL A 1 69 ? -4.647 4.384 8.144 1.00 98.12 69 VAL A O 1
ATOM 484 N N . SER A 1 70 ? -4.475 4.471 5.911 1.00 96.25 70 SER A N 1
ATOM 485 C CA . SER A 1 70 ? -5.628 5.367 5.739 1.00 96.25 70 SER A CA 1
ATOM 486 C C . SER A 1 70 ? -6.932 4.689 6.158 1.00 96.25 70 SER A C 1
ATOM 488 O O . SER A 1 70 ? -7.792 5.307 6.788 1.00 96.25 70 SER A O 1
ATOM 490 N N . LEU A 1 71 ? -7.093 3.409 5.811 1.00 95.62 71 LEU A N 1
ATOM 491 C CA . LEU A 1 71 ? -8.260 2.634 6.198 1.00 95.62 71 LEU A CA 1
ATOM 492 C C . LEU A 1 71 ? -8.273 2.356 7.703 1.00 95.62 71 LEU A C 1
ATOM 494 O O . LEU A 1 71 ? -9.329 2.482 8.316 1.00 95.62 71 LEU A O 1
ATOM 498 N N . ALA A 1 72 ? -7.131 2.023 8.304 1.00 94.50 72 ALA A N 1
ATOM 499 C CA . ALA A 1 72 ? -7.008 1.837 9.744 1.00 94.50 72 ALA A CA 1
ATOM 500 C C . ALA A 1 72 ? -7.461 3.100 10.491 1.00 94.50 72 ALA A C 1
ATOM 502 O O . ALA A 1 72 ? -8.365 3.014 11.320 1.00 94.50 72 ALA A O 1
ATOM 503 N N . ALA A 1 73 ? -6.950 4.272 10.096 1.00 93.19 73 ALA A N 1
ATOM 504 C CA . ALA A 1 73 ? -7.354 5.562 10.655 1.00 93.19 73 ALA A CA 1
ATOM 505 C C . ALA A 1 73 ? -8.859 5.849 10.480 1.00 93.19 73 ALA A C 1
ATOM 507 O O . ALA A 1 73 ? -9.503 6.393 11.373 1.00 93.19 73 ALA A O 1
ATOM 508 N N . LEU A 1 74 ? -9.458 5.455 9.350 1.00 91.75 74 LEU A N 1
ATOM 509 C CA . LEU A 1 74 ? -10.903 5.593 9.125 1.00 91.75 74 LEU A CA 1
ATOM 510 C C . LEU A 1 74 ? -11.739 4.671 10.029 1.00 91.75 74 LEU A C 1
ATOM 512 O O . LEU A 1 74 ? -12.875 5.006 10.372 1.00 91.75 74 LEU A O 1
ATOM 516 N N . LEU A 1 75 ? -11.216 3.491 10.362 1.00 89.31 75 LEU A N 1
ATOM 517 C CA . LEU A 1 75 ? -11.902 2.485 11.170 1.00 89.31 75 LEU A CA 1
ATOM 518 C C . LEU A 1 75 ? -11.803 2.758 12.678 1.00 89.31 75 LEU A C 1
ATOM 520 O O . LEU A 1 75 ? -12.618 2.214 13.434 1.00 89.31 75 LEU A O 1
ATOM 524 N N . GLU A 1 76 ? -10.869 3.607 13.113 1.00 86.62 76 GLU A N 1
ATOM 525 C CA . GLU A 1 76 ? -10.774 4.064 14.500 1.00 86.62 76 GLU A CA 1
ATOM 526 C C . GLU A 1 76 ? -12.112 4.645 14.998 1.00 86.62 76 GLU A C 1
ATOM 528 O O . GLU A 1 76 ? -12.880 5.268 14.261 1.00 86.62 76 GLU A O 1
ATOM 533 N N . GLY A 1 77 ? -12.439 4.402 16.272 1.00 79.12 77 GLY A N 1
ATOM 534 C CA . GLY A 1 77 ? -13.641 4.962 16.904 1.00 79.12 77 GLY A CA 1
ATOM 535 C C . GLY A 1 77 ? -14.985 4.433 16.376 1.00 79.12 77 GLY A C 1
ATOM 536 O O . GLY A 1 77 ? -16.004 5.096 16.559 1.00 79.12 77 GLY A O 1
ATOM 537 N N . GLY A 1 78 ? -15.014 3.258 15.732 1.00 78.75 78 GLY A N 1
ATOM 538 C CA . GLY A 1 78 ? -16.256 2.617 15.270 1.00 78.75 78 GLY A CA 1
ATOM 539 C C . GLY A 1 78 ? -16.652 2.961 13.830 1.00 78.75 78 GLY A C 1
ATOM 540 O O . GLY A 1 78 ? -17.812 2.808 13.447 1.00 78.75 78 GLY A O 1
ATOM 541 N N . GLY A 1 79 ? -15.704 3.410 12.999 1.00 82.00 79 GLY A N 1
ATOM 542 C CA . GLY A 1 79 ? -15.957 3.753 11.595 1.00 82.00 79 GLY A CA 1
ATOM 543 C C . GLY A 1 79 ? -16.460 2.589 10.728 1.00 82.00 79 GLY A C 1
ATOM 544 O O . GLY A 1 79 ? -17.095 2.829 9.700 1.00 82.00 79 GLY A O 1
ATOM 545 N N . ARG A 1 80 ? -16.248 1.336 11.159 1.00 85.56 80 ARG A N 1
ATOM 546 C CA . ARG A 1 80 ? -16.633 0.122 10.418 1.00 85.56 80 ARG A CA 1
ATOM 547 C C . ARG A 1 80 ? -18.126 0.065 10.088 1.00 85.56 80 ARG A C 1
ATOM 549 O O . ARG A 1 80 ? -18.466 -0.159 8.931 1.00 85.56 80 ARG A O 1
ATOM 556 N N . ASP A 1 81 ? -19.000 0.374 11.045 1.00 87.56 81 ASP A N 1
ATOM 557 C CA . ASP A 1 81 ? -20.463 0.316 10.857 1.00 87.56 81 ASP A CA 1
ATOM 558 C C . ASP A 1 81 ? -20.984 1.378 9.874 1.00 87.56 81 ASP A C 1
ATOM 560 O O . ASP A 1 81 ? -22.130 1.339 9.423 1.00 87.56 81 ASP A O 1
ATOM 564 N N . ARG A 1 82 ? -20.145 2.361 9.522 1.00 88.00 82 ARG A N 1
ATOM 565 C CA . ARG A 1 82 ? -20.490 3.428 8.579 1.00 88.00 82 ARG A CA 1
ATOM 566 C C . ARG A 1 82 ? -20.146 3.065 7.137 1.00 88.00 82 ARG A C 1
ATOM 568 O O . ARG A 1 82 ? -20.671 3.740 6.242 1.00 88.00 82 ARG A O 1
ATOM 575 N N . ILE A 1 83 ? -19.297 2.059 6.909 1.00 92.88 83 ILE A N 1
ATOM 576 C CA . ILE A 1 83 ? -18.864 1.615 5.579 1.00 92.88 83 ILE A CA 1
ATOM 577 C C . ILE A 1 83 ? -19.925 0.683 4.994 1.00 92.88 83 ILE A C 1
ATOM 579 O O . ILE A 1 83 ? -20.155 -0.412 5.490 1.00 92.88 83 ILE A O 1
ATOM 583 N N . ALA A 1 84 ? -20.553 1.114 3.905 1.00 94.38 84 ALA A N 1
ATOM 584 C CA . ALA A 1 84 ? -21.520 0.303 3.169 1.00 94.38 84 ALA A CA 1
ATOM 585 C C . ALA A 1 84 ? -20.919 -0.490 2.011 1.00 94.38 84 ALA A C 1
ATOM 587 O O . ALA A 1 84 ? -21.573 -1.375 1.466 1.00 94.38 84 ALA A O 1
ATOM 588 N N . GLY A 1 85 ? -19.704 -0.150 1.599 1.00 95.50 85 GLY A N 1
ATOM 589 C CA . GLY A 1 85 ? -19.027 -0.824 0.509 1.00 95.50 85 GLY A CA 1
ATOM 590 C C . GLY A 1 85 ? -17.576 -0.397 0.424 1.00 95.50 85 GLY A C 1
ATOM 591 O O . GLY A 1 85 ? -17.218 0.719 0.811 1.00 95.50 85 GLY A O 1
ATOM 592 N N . ILE A 1 86 ? -16.756 -1.299 -0.097 1.00 97.69 86 ILE A N 1
ATOM 593 C CA . ILE A 1 86 ? -15.361 -1.043 -0.411 1.00 97.69 86 ILE A CA 1
ATOM 594 C C . ILE A 1 86 ? -15.047 -1.633 -1.783 1.00 97.69 86 ILE A C 1
ATOM 596 O O . ILE A 1 86 ? -15.478 -2.739 -2.101 1.00 97.69 86 ILE A O 1
ATOM 600 N N . ALA A 1 87 ? -14.333 -0.875 -2.603 1.00 98.19 87 ALA A N 1
ATOM 601 C CA . ALA A 1 87 ? -13.869 -1.302 -3.914 1.00 98.19 87 ALA A CA 1
ATOM 602 C C . ALA A 1 87 ? -12.443 -0.805 -4.138 1.00 98.19 87 ALA A C 1
ATOM 604 O O . ALA A 1 87 ? -12.001 0.150 -3.498 1.00 98.19 87 ALA A O 1
ATOM 605 N N . GLY A 1 88 ? -11.725 -1.439 -5.056 1.00 98.19 88 GLY A N 1
ATOM 606 C CA . GLY A 1 88 ? -10.388 -1.019 -5.440 1.00 98.19 88 GLY A CA 1
ATOM 607 C C . GLY A 1 88 ? -10.199 -1.092 -6.945 1.00 98.19 88 GLY A C 1
ATOM 608 O O . GLY A 1 88 ? -10.876 -1.859 -7.620 1.00 98.19 88 GLY A O 1
ATOM 609 N N . HIS A 1 89 ? -9.295 -0.276 -7.478 1.00 98.00 89 HIS A N 1
ATOM 610 C CA . HIS A 1 89 ? -8.908 -0.342 -8.883 1.00 98.00 89 HIS A CA 1
ATOM 611 C C . HIS A 1 89 ? -7.525 -0.988 -9.020 1.00 98.00 89 HIS A C 1
ATOM 613 O O . HIS A 1 89 ? -6.532 -0.439 -8.535 1.00 98.00 89 HIS A O 1
ATOM 619 N N . SER A 1 90 ? -7.430 -2.122 -9.724 1.00 96.88 90 SER A N 1
ATOM 620 C CA . SER A 1 90 ? -6.168 -2.847 -9.943 1.00 96.88 90 SER A CA 1
ATOM 621 C C . SER A 1 90 ? -5.456 -3.144 -8.612 1.00 96.88 90 SER A C 1
ATOM 623 O O . SER A 1 90 ? -6.022 -3.823 -7.766 1.00 96.88 90 SER A O 1
ATOM 625 N N . VAL A 1 91 ? -4.250 -2.618 -8.365 1.00 98.31 91 VAL A N 1
ATOM 626 C CA . VAL A 1 91 ? -3.539 -2.838 -7.090 1.00 98.31 91 VAL A CA 1
ATOM 627 C C . VAL A 1 91 ? -4.338 -2.363 -5.863 1.00 98.31 91 VAL A C 1
ATOM 629 O O . VAL A 1 91 ? -4.209 -2.949 -4.791 1.00 98.31 91 VAL A O 1
ATOM 632 N N . GLY A 1 92 ? -5.231 -1.379 -6.020 1.00 98.56 92 GLY A N 1
ATOM 633 C CA . GLY A 1 92 ? -6.125 -0.929 -4.951 1.00 98.56 92 GLY A CA 1
ATOM 634 C C . GLY A 1 92 ? -7.112 -2.002 -4.477 1.00 98.56 92 GLY A C 1
ATOM 635 O O . GLY A 1 92 ? -7.589 -1.933 -3.345 1.00 98.56 92 GLY A O 1
ATOM 636 N N . GLU A 1 93 ? -7.400 -3.032 -5.288 1.00 98.50 93 GLU A N 1
ATOM 637 C CA . GLU A 1 93 ? -8.225 -4.175 -4.860 1.00 98.50 93 GLU A CA 1
ATOM 638 C C . GLU A 1 93 ? -7.611 -4.914 -3.668 1.00 98.50 93 GLU A C 1
ATOM 640 O O . GLU A 1 93 ? -8.346 -5.491 -2.875 1.00 98.50 93 GLU A O 1
ATOM 645 N N . ILE A 1 94 ? -6.289 -4.848 -3.482 1.00 98.75 94 ILE A N 1
ATOM 646 C CA . ILE A 1 94 ? -5.600 -5.485 -2.354 1.00 98.75 94 ILE A CA 1
ATOM 647 C C . ILE A 1 94 ? -5.965 -4.783 -1.039 1.00 98.75 94 ILE A C 1
ATOM 649 O O . ILE A 1 94 ? -6.344 -5.439 -0.069 1.00 98.75 94 ILE A O 1
ATOM 653 N N . THR A 1 95 ? -5.940 -3.446 -1.017 1.00 98.62 95 THR A N 1
ATOM 654 C CA . THR A 1 95 ? -6.428 -2.653 0.124 1.00 98.62 95 THR A CA 1
ATOM 655 C C . THR A 1 95 ? -7.917 -2.902 0.364 1.00 98.62 95 THR A C 1
ATOM 657 O O . THR A 1 95 ? -8.344 -3.046 1.509 1.00 98.62 95 THR A O 1
ATOM 660 N N . ALA A 1 96 ? -8.717 -2.993 -0.705 1.00 98.19 96 ALA A N 1
ATOM 661 C CA . ALA A 1 96 ? -10.145 -3.270 -0.589 1.00 98.19 96 ALA A CA 1
ATOM 662 C C . ALA A 1 96 ? -10.427 -4.661 0.004 1.00 98.19 96 ALA A C 1
ATOM 664 O O . ALA A 1 96 ? -11.270 -4.788 0.892 1.00 98.19 96 ALA A O 1
ATOM 665 N N . ALA A 1 97 ? -9.691 -5.684 -0.434 1.00 98.44 97 ALA A N 1
ATOM 666 C CA . ALA A 1 97 ? -9.789 -7.046 0.074 1.00 98.44 97 ALA A CA 1
ATOM 667 C C . ALA A 1 97 ? -9.407 -7.127 1.560 1.00 98.44 97 ALA A C 1
ATOM 669 O O . ALA A 1 97 ? -10.110 -7.781 2.332 1.00 98.44 97 ALA A O 1
ATOM 670 N N . ALA A 1 98 ? -8.356 -6.415 1.980 1.00 97.69 98 ALA A N 1
ATOM 671 C CA . ALA A 1 98 ? -7.995 -6.302 3.392 1.00 97.69 98 ALA A CA 1
ATOM 672 C C . ALA A 1 98 ? -9.095 -5.603 4.208 1.00 97.69 98 ALA A C 1
ATOM 674 O O . ALA A 1 98 ? -9.534 -6.100 5.243 1.00 97.69 98 ALA A O 1
ATOM 675 N N . GLY A 1 99 ? -9.630 -4.488 3.703 1.00 95.62 99 GLY A N 1
ATOM 676 C CA . GLY A 1 99 ? -10.706 -3.762 4.372 1.00 95.62 99 GLY A CA 1
ATOM 677 C C . GLY A 1 99 ? -12.008 -4.546 4.513 1.00 95.62 99 GLY A C 1
ATOM 678 O O . GLY A 1 99 ? -12.674 -4.467 5.550 1.00 95.62 99 GLY A O 1
ATOM 679 N N . ALA A 1 100 ? -12.333 -5.357 3.507 1.00 95.00 100 ALA A N 1
ATOM 680 C CA . ALA A 1 100 ? -13.449 -6.295 3.535 1.00 95.00 100 ALA A CA 1
ATOM 681 C C . ALA A 1 100 ? -13.211 -7.503 4.464 1.00 95.00 100 ALA A C 1
ATOM 683 O O . ALA A 1 100 ? -14.156 -8.231 4.757 1.00 95.00 100 ALA A O 1
ATOM 684 N N . GLY A 1 101 ? -11.981 -7.712 4.950 1.00 94.69 101 GLY A N 1
ATOM 685 C CA . GLY A 1 101 ? -11.602 -8.856 5.784 1.00 94.69 101 GLY A CA 1
ATOM 686 C C . GLY A 1 101 ? -11.372 -10.156 5.006 1.00 94.69 101 GLY A C 1
ATOM 687 O O . GLY A 1 101 ? -11.365 -11.224 5.607 1.00 94.69 101 GLY A O 1
ATOM 688 N N . VAL A 1 102 ? -11.207 -10.080 3.681 1.00 97.69 102 VAL A N 1
ATOM 689 C CA . VAL A 1 102 ? -10.861 -11.230 2.825 1.00 97.69 102 VAL A CA 1
ATOM 690 C C . VAL A 1 102 ? -9.389 -11.601 2.988 1.00 97.69 102 VAL A C 1
ATOM 692 O O . VAL A 1 102 ? -9.045 -12.779 2.997 1.00 97.69 102 VAL A O 1
ATOM 695 N N . LEU A 1 103 ? -8.531 -10.589 3.125 1.00 98.00 103 LEU A N 1
ATOM 696 C CA . LEU A 1 103 ? -7.116 -10.746 3.443 1.00 98.00 103 LEU A CA 1
ATOM 697 C C . LEU A 1 103 ? -6.847 -10.172 4.831 1.00 98.00 103 LEU A C 1
ATOM 699 O O . LEU A 1 103 ? -7.427 -9.151 5.205 1.00 98.00 103 LEU A O 1
ATOM 703 N N . SER A 1 104 ? -5.936 -10.796 5.578 1.00 98.12 104 SER A N 1
ATOM 704 C CA . SER A 1 104 ? -5.311 -10.095 6.696 1.00 98.12 104 SER A CA 1
ATOM 705 C C . SER A 1 104 ? -4.410 -8.974 6.163 1.00 98.12 104 SER A C 1
ATOM 707 O O . SER A 1 104 ? -3.991 -8.991 5.004 1.00 98.12 104 SER A O 1
ATOM 709 N N . GLU A 1 105 ? -4.083 -7.997 7.008 1.00 98.19 105 GLU A N 1
ATOM 710 C CA . GLU A 1 105 ? -3.137 -6.935 6.647 1.00 98.19 105 GLU A CA 1
ATOM 711 C C . GLU A 1 105 ? -1.769 -7.510 6.242 1.00 98.19 105 GLU A C 1
ATOM 713 O O . GLU A 1 105 ? -1.202 -7.127 5.220 1.00 98.19 105 GLU A O 1
ATOM 718 N N . SER A 1 106 ? -1.286 -8.514 6.981 1.00 98.12 106 SER A N 1
ATOM 719 C CA . SER A 1 106 ? -0.031 -9.206 6.677 1.00 98.12 106 SER A CA 1
ATOM 720 C C . SER A 1 106 ? -0.082 -9.934 5.329 1.00 98.12 106 SER A C 1
ATOM 722 O O . SER A 1 106 ? 0.836 -9.785 4.520 1.00 98.12 106 SER A O 1
ATOM 724 N N . ASP A 1 107 ? -1.175 -10.650 5.038 1.00 98.62 107 ASP A N 1
ATOM 725 C CA . ASP A 1 107 ? -1.347 -11.338 3.752 1.00 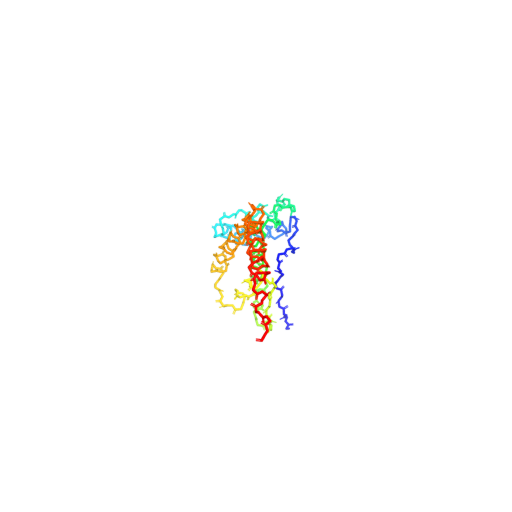98.62 107 ASP A CA 1
ATOM 726 C C . ASP A 1 107 ? -1.412 -10.345 2.591 1.00 98.62 107 ASP A C 1
ATOM 728 O O . ASP A 1 107 ? -0.834 -10.593 1.535 1.00 98.62 107 ASP A O 1
ATOM 732 N N . ALA A 1 108 ? -2.071 -9.199 2.780 1.00 98.75 108 ALA A N 1
ATOM 733 C CA . ALA A 1 108 ? -2.135 -8.139 1.781 1.00 98.75 108 ALA A CA 1
ATOM 734 C C . ALA A 1 108 ? -0.742 -7.571 1.456 1.00 98.75 108 ALA A C 1
ATOM 736 O O . ALA A 1 108 ? -0.413 -7.390 0.281 1.00 98.75 108 ALA A O 1
ATOM 737 N N . LEU A 1 109 ? 0.095 -7.347 2.476 1.00 98.81 109 LEU A N 1
ATOM 738 C CA . LEU A 1 109 ? 1.474 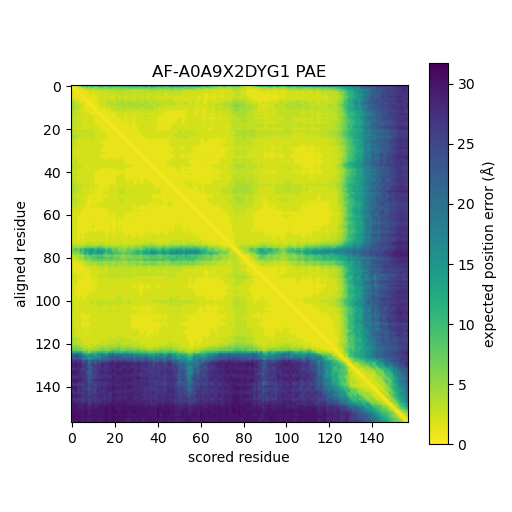-6.866 2.323 1.00 98.81 109 LEU A CA 1
ATOM 739 C C . LEU A 1 109 ? 2.378 -7.906 1.642 1.00 98.81 109 LEU A C 1
ATOM 741 O O . LEU A 1 109 ? 3.136 -7.576 0.727 1.00 98.81 109 LEU A O 1
ATOM 745 N N . VAL A 1 110 ? 2.271 -9.177 2.038 1.00 98.50 110 VAL A N 1
ATOM 746 C CA . VAL A 1 110 ? 2.982 -10.285 1.383 1.00 98.50 110 VAL A CA 1
ATOM 747 C C . VAL A 1 110 ? 2.560 -10.396 -0.080 1.00 98.50 110 VAL A C 1
ATOM 749 O O . VAL A 1 110 ? 3.410 -10.461 -0.969 1.00 98.50 110 VAL A O 1
ATOM 752 N N . PHE A 1 111 ? 1.256 -10.365 -0.346 1.00 98.69 111 PHE A N 1
ATOM 753 C CA . PHE A 1 111 ? 0.716 -10.498 -1.690 1.00 98.69 111 PHE A CA 1
ATOM 754 C C . PHE A 1 111 ? 1.145 -9.348 -2.604 1.00 98.69 111 PHE A C 1
ATOM 756 O O . PHE A 1 111 ? 1.609 -9.600 -3.718 1.00 98.69 111 PHE A O 1
ATOM 763 N N . VAL A 1 112 ? 1.047 -8.092 -2.149 1.00 98.75 112 VAL A N 1
ATOM 764 C CA . VAL A 1 112 ? 1.455 -6.946 -2.976 1.00 98.75 112 VAL A CA 1
ATOM 765 C C . VAL A 1 112 ? 2.953 -6.964 -3.265 1.00 98.75 112 VAL A C 1
ATOM 767 O O . VAL A 1 112 ? 3.343 -6.654 -4.387 1.00 98.75 112 VAL A O 1
ATOM 770 N N . ARG A 1 113 ? 3.793 -7.389 -2.312 1.00 98.56 113 ARG A N 1
ATOM 771 C CA . ARG A 1 113 ? 5.237 -7.542 -2.529 1.00 98.56 113 ARG A CA 1
ATOM 772 C C . ARG A 1 113 ? 5.531 -8.531 -3.656 1.00 98.56 113 ARG A C 1
ATOM 774 O O . ARG A 1 113 ? 6.275 -8.197 -4.578 1.00 98.56 113 ARG A O 1
ATOM 781 N N . GLU A 1 114 ? 4.949 -9.730 -3.600 1.00 98.56 114 GLU A N 1
ATOM 782 C CA . GLU A 1 114 ? 5.181 -10.750 -4.631 1.00 98.56 114 GLU A CA 1
ATOM 783 C C . GLU A 1 114 ? 4.610 -10.321 -5.988 1.00 98.56 114 GLU A C 1
ATOM 785 O O . GLU A 1 114 ? 5.283 -10.447 -7.012 1.00 98.56 114 GLU A O 1
ATOM 790 N N . ARG A 1 115 ? 3.408 -9.728 -6.003 1.00 98.19 115 ARG A N 1
ATOM 791 C CA . ARG A 1 115 ? 2.786 -9.190 -7.222 1.00 98.19 115 ARG A CA 1
ATOM 792 C C . ARG A 1 115 ? 3.658 -8.116 -7.872 1.00 98.19 115 ARG A C 1
ATOM 794 O O . ARG A 1 115 ? 3.905 -8.182 -9.075 1.00 98.19 115 ARG A O 1
ATOM 801 N N . ALA A 1 116 ? 4.136 -7.154 -7.089 1.00 97.81 116 ALA A N 1
ATOM 802 C CA . ALA A 1 116 ? 4.947 -6.042 -7.567 1.00 97.81 116 ALA A CA 1
ATOM 803 C C . ALA A 1 116 ? 6.259 -6.530 -8.194 1.00 97.81 116 ALA A C 1
ATOM 805 O O . ALA A 1 116 ? 6.594 -6.138 -9.312 1.00 97.81 116 ALA A O 1
ATOM 806 N N . ARG A 1 117 ? 6.956 -7.450 -7.513 1.00 96.75 117 ARG A N 1
ATOM 807 C CA . ARG A 1 117 ? 8.199 -8.068 -8.001 1.00 96.75 117 ARG A CA 1
ATOM 808 C C . ARG A 1 117 ? 7.978 -8.870 -9.278 1.00 96.75 117 ARG A C 1
ATOM 810 O O . ARG A 1 117 ? 8.724 -8.696 -10.239 1.00 96.75 117 ARG A O 1
ATOM 817 N N . ALA A 1 118 ? 6.945 -9.713 -9.312 1.00 96.12 118 ALA A N 1
ATOM 818 C CA . ALA A 1 118 ? 6.628 -10.522 -10.484 1.00 96.12 118 ALA A CA 1
ATOM 819 C C . ALA A 1 118 ? 6.276 -9.650 -11.699 1.00 96.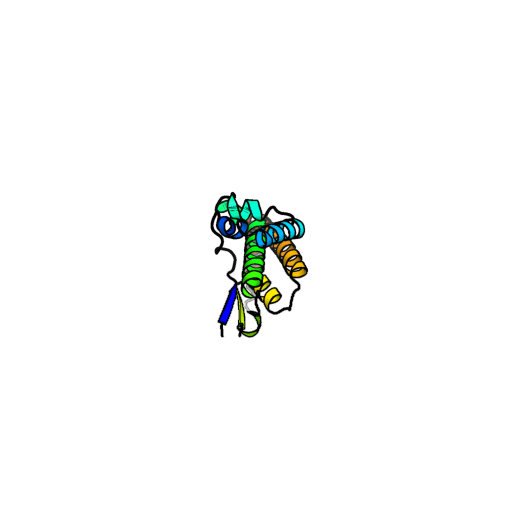12 118 ALA A C 1
ATOM 821 O O . ALA A 1 118 ? 6.771 -9.891 -12.798 1.00 96.12 118 ALA A O 1
ATOM 822 N N . MET A 1 119 ? 5.472 -8.600 -11.503 1.00 95.06 119 MET A N 1
ATOM 823 C CA . MET A 1 119 ? 5.098 -7.675 -12.575 1.00 95.06 119 MET A CA 1
ATOM 824 C C . MET A 1 119 ? 6.288 -6.855 -13.080 1.00 95.06 119 MET A C 1
ATOM 826 O O . MET A 1 119 ? 6.454 -6.725 -14.291 1.00 95.06 119 MET A O 1
ATOM 830 N N . ALA A 1 120 ? 7.129 -6.335 -12.182 1.00 93.25 120 ALA A N 1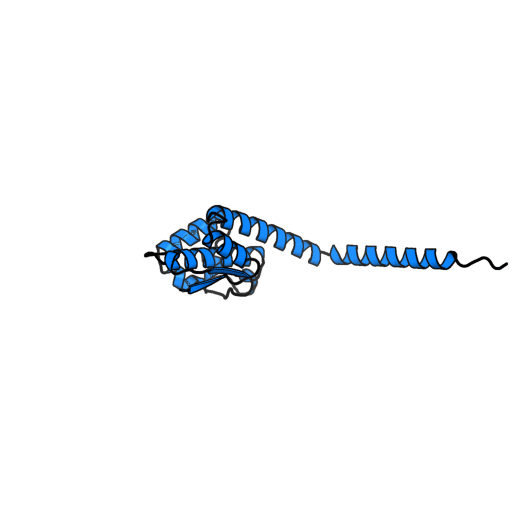
ATOM 831 C CA . ALA A 1 120 ? 8.339 -5.609 -12.567 1.00 93.25 120 ALA A CA 1
ATOM 832 C C . ALA A 1 120 ? 9.314 -6.512 -13.342 1.00 93.25 120 ALA A C 1
ATOM 834 O O . ALA A 1 120 ? 9.830 -6.116 -14.387 1.00 93.25 120 ALA A O 1
ATOM 835 N N . SER A 1 121 ? 9.503 -7.755 -12.886 1.00 91.44 121 SER A N 1
ATOM 836 C CA . SER A 1 121 ? 10.329 -8.748 -13.579 1.00 91.44 121 SER A CA 1
ATOM 837 C C . SER A 1 121 ? 9.787 -9.070 -14.974 1.00 91.44 121 SER A C 1
ATOM 839 O O . SER A 1 121 ? 10.546 -9.044 -15.942 1.00 91.44 121 SER A O 1
ATOM 841 N N . ALA A 1 122 ? 8.479 -9.302 -15.104 1.00 88.44 122 ALA A N 1
ATOM 842 C CA . ALA A 1 122 ? 7.853 -9.552 -16.398 1.00 88.44 122 ALA A CA 1
ATOM 843 C C . ALA A 1 122 ? 8.004 -8.353 -17.351 1.00 88.44 122 ALA A C 1
ATOM 845 O O . ALA A 1 122 ? 8.347 -8.538 -18.516 1.00 88.44 122 ALA A O 1
ATOM 846 N N . ALA A 1 123 ? 7.815 -7.124 -16.863 1.00 85.19 123 ALA A N 1
ATOM 847 C CA . ALA A 1 123 ? 7.987 -5.917 -17.671 1.00 85.19 123 ALA A CA 1
ATOM 848 C C . ALA A 1 123 ? 9.433 -5.748 -18.172 1.00 85.19 123 ALA A C 1
ATOM 850 O O . ALA A 1 123 ? 9.644 -5.412 -19.337 1.00 85.19 123 ALA A O 1
ATOM 851 N N . ALA A 1 124 ? 10.429 -6.041 -17.330 1.00 81.94 124 ALA A N 1
ATOM 852 C CA . ALA A 1 124 ? 11.837 -6.000 -17.726 1.00 81.94 124 ALA A CA 1
ATOM 853 C C . ALA A 1 124 ? 12.161 -7.011 -18.841 1.00 81.94 124 ALA A C 1
ATOM 855 O O . ALA A 1 124 ? 12.941 -6.708 -19.741 1.00 81.94 124 ALA A O 1
ATOM 856 N N . VAL A 1 125 ? 11.522 -8.186 -18.823 1.00 77.81 125 VAL A N 1
ATOM 857 C CA . VAL A 1 125 ? 11.658 -9.206 -19.875 1.00 77.81 125 VAL A CA 1
ATOM 858 C C . VAL A 1 125 ? 11.076 -8.734 -21.212 1.00 77.81 125 VAL A C 1
ATOM 860 O O . VAL A 1 125 ? 11.693 -8.946 -22.256 1.00 77.81 125 VAL A O 1
ATOM 863 N N . VAL A 1 126 ? 9.920 -8.059 -21.195 1.00 64.44 126 VAL A N 1
ATOM 864 C CA . VAL A 1 126 ? 9.301 -7.491 -22.408 1.00 64.44 126 VAL A CA 1
ATOM 865 C C . VAL A 1 126 ? 10.218 -6.448 -23.049 1.00 64.44 126 VAL A C 1
ATOM 867 O O . VAL A 1 126 ? 10.493 -6.521 -24.246 1.00 64.44 126 VAL A O 1
ATOM 870 N N . VAL A 1 127 ? 10.755 -5.521 -22.249 1.00 61.31 127 VAL A N 1
ATOM 871 C CA . VAL A 1 127 ? 11.688 -4.481 -22.722 1.00 61.31 127 VAL A CA 1
ATOM 872 C C . VAL A 1 127 ? 13.026 -5.084 -23.175 1.00 61.31 127 VAL A C 1
ATOM 874 O O . VAL A 1 127 ? 13.640 -4.583 -24.114 1.00 61.31 127 VAL A O 1
ATOM 877 N N . GLY A 1 128 ? 13.453 -6.189 -22.556 1.00 59.62 128 GLY A N 1
ATOM 878 C CA . GLY A 1 128 ? 14.669 -6.937 -22.887 1.00 59.62 128 GLY A CA 1
ATOM 879 C C . GLY A 1 128 ? 14.616 -7.755 -24.183 1.00 59.62 128 GLY A C 1
ATOM 880 O O . GLY A 1 128 ? 15.603 -8.411 -24.504 1.00 59.62 128 GLY A O 1
ATOM 881 N N . GLY A 1 129 ? 13.511 -7.715 -24.938 1.00 51.28 129 GLY A N 1
ATOM 882 C CA . GLY A 1 129 ? 13.445 -8.259 -26.299 1.00 51.28 129 GLY A CA 1
ATOM 883 C C . GLY A 1 129 ? 12.678 -9.570 -26.465 1.00 51.28 129 GLY A C 1
ATOM 884 O O . GLY A 1 129 ? 12.560 -10.038 -27.594 1.00 51.28 129 GLY A O 1
ATOM 885 N N . LEU A 1 130 ? 12.085 -10.135 -25.408 1.00 55.34 130 LEU A N 1
ATOM 886 C CA . LEU A 1 130 ? 11.295 -11.369 -25.533 1.00 55.34 130 LEU A CA 1
ATOM 887 C C . LEU A 1 130 ? 9.990 -11.150 -26.320 1.00 55.34 130 LEU A C 1
ATOM 889 O O . LEU A 1 130 ? 9.536 -12.056 -27.015 1.00 55.34 130 LEU A O 1
ATOM 893 N N . GLU A 1 131 ? 9.424 -9.935 -26.304 1.00 54.69 131 GLU A N 1
ATOM 894 C CA . GLU A 1 131 ? 8.362 -9.570 -27.253 1.00 54.69 131 GLU A CA 1
ATOM 895 C C . GLU A 1 131 ? 8.882 -9.462 -28.687 1.00 54.69 131 GLU A C 1
ATOM 897 O O . GLU A 1 131 ? 8.224 -9.948 -29.602 1.00 54.69 131 GLU A O 1
ATOM 902 N N . THR A 1 132 ? 10.070 -8.894 -28.903 1.00 56.84 132 THR A N 1
ATOM 903 C CA . THR A 1 132 ? 10.679 -8.815 -30.237 1.00 56.84 132 THR A CA 1
ATOM 904 C C . THR A 1 132 ? 10.919 -10.213 -30.799 1.00 56.84 132 THR A C 1
ATOM 906 O O . THR A 1 132 ? 10.542 -10.472 -31.935 1.00 56.84 132 THR A O 1
ATOM 909 N N . GLU A 1 133 ? 11.454 -11.139 -30.003 1.00 61.06 133 GLU A N 1
ATOM 910 C CA . GLU A 1 133 ? 11.678 -12.534 -30.399 1.00 61.06 133 GLU A CA 1
ATOM 911 C C . GLU A 1 133 ? 10.370 -13.300 -30.633 1.00 61.06 133 GLU A C 1
ATOM 913 O O . GLU A 1 133 ? 10.260 -14.028 -31.615 1.00 61.06 133 GLU A O 1
ATOM 918 N N . LEU A 1 134 ? 9.341 -13.116 -29.796 1.00 62.53 134 LEU A N 1
ATOM 919 C CA . LEU A 1 134 ? 8.027 -13.741 -30.001 1.00 62.53 134 LEU A CA 1
ATOM 920 C C . LEU A 1 134 ? 7.303 -13.184 -31.233 1.00 62.53 134 LEU A C 1
ATOM 922 O O . LEU A 1 134 ? 6.670 -13.945 -31.968 1.00 62.53 134 LEU A O 1
ATOM 926 N N . VAL A 1 135 ? 7.405 -11.878 -31.486 1.00 63.19 135 VAL A N 1
ATOM 927 C CA . VAL A 1 135 ? 6.859 -11.224 -32.682 1.00 63.19 135 VAL A CA 1
ATOM 928 C C . VAL A 1 135 ? 7.625 -11.666 -33.930 1.00 63.19 135 VAL A C 1
ATOM 930 O O . VAL A 1 135 ? 6.985 -12.030 -34.915 1.00 63.19 135 VAL A O 1
ATOM 933 N N . GLN A 1 136 ? 8.961 -11.722 -33.886 1.00 62.25 136 GLN A N 1
ATOM 934 C CA . GLN A 1 136 ? 9.804 -12.230 -34.977 1.00 62.25 136 GLN A CA 1
ATOM 935 C C . GLN A 1 136 ? 9.495 -13.702 -35.268 1.00 62.25 136 GLN A C 1
ATOM 937 O O . GLN A 1 136 ? 9.148 -14.039 -36.394 1.00 62.25 136 GLN A O 1
ATOM 942 N N . ALA A 1 137 ? 9.475 -14.567 -34.251 1.00 65.88 137 ALA A N 1
ATOM 943 C CA . ALA A 1 137 ? 9.143 -15.983 -34.406 1.00 65.88 137 ALA A CA 1
ATOM 944 C C . ALA A 1 137 ? 7.705 -16.196 -34.914 1.00 65.88 137 ALA A C 1
ATOM 946 O O . ALA A 1 137 ? 7.429 -17.143 -35.656 1.00 65.88 137 ALA A O 1
ATOM 947 N N . ARG A 1 138 ? 6.759 -15.319 -34.543 1.00 66.44 138 ARG A N 1
ATOM 948 C CA . ARG A 1 138 ? 5.396 -15.337 -35.089 1.00 66.44 138 ARG A CA 1
ATOM 949 C C . ARG A 1 138 ? 5.370 -14.895 -36.552 1.00 66.44 138 ARG A C 1
ATOM 951 O O . ARG A 1 138 ? 4.632 -15.503 -37.324 1.00 66.44 138 ARG A O 1
ATOM 958 N N . GLN A 1 139 ? 6.152 -13.886 -36.933 1.00 64.06 139 GLN A N 1
ATOM 959 C CA . GLN A 1 139 ? 6.294 -13.440 -38.321 1.00 64.06 139 GLN A CA 1
ATOM 960 C C . GLN A 1 139 ? 6.957 -14.510 -39.192 1.00 64.06 139 GLN A C 1
ATOM 962 O O . GLN A 1 139 ? 6.419 -14.835 -40.243 1.00 64.06 139 GLN A O 1
ATOM 967 N N . GLU A 1 140 ? 8.040 -15.134 -38.736 1.00 68.50 140 GLU A N 1
ATOM 968 C CA . GLU A 1 140 ? 8.721 -16.225 -39.443 1.00 68.50 140 GLU A CA 1
ATOM 969 C C . GLU A 1 140 ? 7.795 -17.424 -39.667 1.00 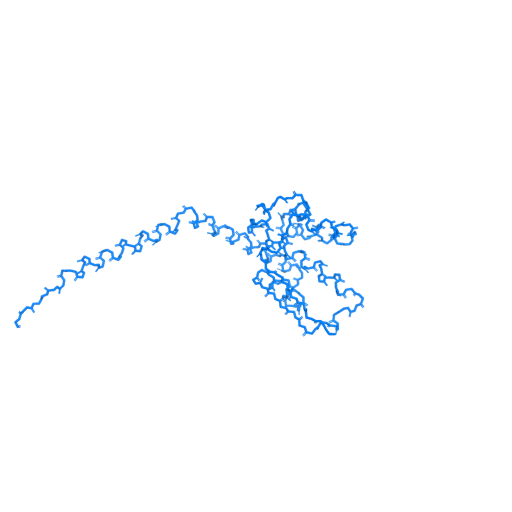68.50 140 GLU A C 1
ATOM 971 O O . GLU A 1 140 ? 7.696 -17.938 -40.778 1.00 68.50 140 GLU A O 1
ATOM 976 N N . ARG A 1 141 ? 7.025 -17.830 -38.648 1.00 66.00 141 ARG A N 1
ATOM 977 C CA . ARG A 1 141 ? 6.031 -18.908 -38.796 1.00 66.00 141 ARG A CA 1
ATOM 978 C C . ARG A 1 141 ? 4.895 -18.552 -39.755 1.00 66.00 141 ARG A C 1
ATOM 980 O O . ARG A 1 141 ? 4.366 -19.442 -40.415 1.00 66.00 141 ARG A O 1
ATOM 987 N N . LEU A 1 142 ? 4.501 -17.281 -39.825 1.00 62.38 142 LEU A N 1
ATOM 988 C CA . LEU A 1 142 ? 3.497 -16.804 -40.782 1.00 62.38 142 LEU A CA 1
ATOM 989 C C . LEU A 1 142 ? 4.051 -16.740 -42.213 1.00 62.38 142 LEU A C 1
ATOM 991 O O . LEU A 1 142 ? 3.307 -17.023 -43.147 1.00 62.38 142 LEU A O 1
ATOM 995 N N . LEU A 1 143 ? 5.337 -16.420 -42.384 1.00 60.41 143 LEU A N 1
ATOM 996 C CA . LEU A 1 143 ? 6.019 -16.424 -43.680 1.00 60.41 143 LEU A CA 1
ATOM 997 C C . LEU A 1 143 ? 6.189 -17.850 -44.219 1.00 60.41 143 LEU A C 1
ATOM 999 O O . LEU A 1 143 ? 5.796 -18.104 -45.351 1.00 60.41 143 LEU A O 1
ATOM 1003 N N . VAL A 1 144 ? 6.641 -18.799 -43.393 1.00 65.94 144 VAL A N 1
ATOM 1004 C CA . VAL A 1 144 ? 6.742 -20.222 -43.781 1.00 65.94 144 VAL A CA 1
ATOM 1005 C C . VAL A 1 144 ? 5.370 -20.795 -44.153 1.00 65.94 144 VAL A C 1
ATOM 1007 O O . VAL A 1 144 ? 5.227 -21.451 -45.178 1.00 65.94 144 VAL A O 1
ATOM 1010 N N . ALA A 1 145 ? 4.320 -20.479 -43.386 1.00 60.44 145 ALA A N 1
ATOM 1011 C CA . ALA A 1 145 ? 2.958 -20.904 -43.719 1.00 60.44 145 ALA A CA 1
ATOM 1012 C C . ALA A 1 145 ? 2.425 -20.279 -45.028 1.00 60.44 145 ALA A C 1
ATOM 1014 O O . ALA A 1 145 ? 1.604 -20.893 -45.713 1.00 60.44 145 ALA A O 1
ATOM 1015 N N . ALA A 1 146 ? 2.873 -19.070 -45.385 1.00 59.28 146 ALA A N 1
ATOM 1016 C CA . ALA A 1 146 ? 2.526 -18.421 -46.648 1.00 59.28 146 ALA A CA 1
ATOM 1017 C C . ALA A 1 146 ? 3.297 -19.014 -47.843 1.00 59.28 146 ALA A C 1
ATOM 1019 O O . ALA A 1 146 ? 2.732 -19.127 -48.931 1.00 59.28 146 ALA A O 1
ATOM 1020 N N . GLU A 1 147 ? 4.549 -19.433 -47.641 1.00 58.66 147 GLU A N 1
ATOM 1021 C CA . GLU A 1 147 ? 5.369 -20.115 -48.651 1.00 58.66 147 GLU A CA 1
ATOM 1022 C C . GLU A 1 147 ? 4.870 -21.546 -48.919 1.00 58.66 147 GLU A C 1
ATOM 1024 O O . GLU A 1 147 ? 4.662 -21.914 -50.077 1.00 58.66 147 GLU A O 1
ATOM 1029 N N . ASP A 1 148 ? 4.542 -22.309 -47.871 1.00 56.09 148 ASP A N 1
ATOM 1030 C CA . ASP A 1 148 ? 3.959 -23.654 -47.990 1.00 56.09 148 ASP A CA 1
ATOM 1031 C C . ASP A 1 148 ? 2.558 -23.623 -48.635 1.00 56.09 148 ASP A C 1
ATOM 1033 O O . ASP A 1 148 ? 2.193 -24.496 -49.428 1.00 56.09 148 ASP A O 1
ATOM 1037 N N . GLY A 1 149 ? 1.770 -22.576 -48.357 1.00 52.00 149 GLY A N 1
ATOM 1038 C CA . GLY A 1 149 ? 0.465 -22.347 -48.984 1.00 52.00 149 GLY A CA 1
ATOM 1039 C C . GLY A 1 149 ? 0.538 -21.977 -50.472 1.00 52.00 149 GLY A C 1
ATOM 1040 O O . GLY A 1 149 ? -0.424 -22.206 -51.208 1.00 52.00 149 GLY A O 1
ATOM 1041 N N . ALA A 1 150 ? 1.673 -21.455 -50.947 1.00 53.59 150 ALA A N 1
ATOM 1042 C CA . ALA A 1 150 ? 1.874 -21.080 -52.346 1.00 53.59 150 ALA A CA 1
ATOM 1043 C C . ALA A 1 150 ? 2.260 -22.267 -53.251 1.00 53.59 150 ALA A C 1
ATOM 1045 O O . ALA A 1 150 ? 2.275 -22.120 -54.473 1.00 53.59 150 ALA A O 1
ATOM 1046 N N . HIS A 1 151 ? 2.573 -23.443 -52.692 1.00 52.16 151 HIS A N 1
ATOM 1047 C CA . HIS A 1 151 ? 2.969 -24.641 -53.453 1.00 52.16 151 HIS A CA 1
ATOM 1048 C C . HIS A 1 151 ? 1.865 -25.716 -53.543 1.00 52.16 151 HIS A C 1
ATOM 1050 O O . HIS A 1 151 ? 2.035 -26.716 -54.238 1.00 52.16 151 HIS A O 1
ATOM 1056 N N . GLY A 1 152 ? 0.700 -25.495 -52.917 1.00 47.00 152 GLY A N 1
ATOM 1057 C CA . GLY A 1 152 ? -0.453 -26.414 -52.944 1.00 47.00 152 GLY A CA 1
ATOM 1058 C C . GLY A 1 152 ? -1.467 -26.194 -54.080 1.00 47.00 152 GLY A C 1
ATOM 1059 O O . GLY A 1 152 ? -2.517 -26.835 -54.107 1.00 47.00 152 GLY A O 1
ATOM 1060 N N . GLY A 1 153 ? -1.198 -25.275 -55.013 1.00 49.78 153 GLY A N 1
ATOM 1061 C CA . GLY A 1 153 ? -2.110 -24.923 -56.105 1.00 49.78 153 GLY A CA 1
ATOM 1062 C C . GLY A 1 153 ? -2.004 -25.830 -57.337 1.00 49.78 153 GLY A C 1
ATOM 1063 O O . GLY A 1 153 ? -1.375 -25.451 -58.321 1.00 49.78 153 GLY A O 1
ATOM 1064 N N . GLY A 1 154 ? -2.678 -26.982 -57.326 1.00 45.75 154 GLY A N 1
ATOM 1065 C CA . GLY A 1 154 ? -3.014 -27.754 -58.535 1.00 45.75 154 GLY A CA 1
ATOM 1066 C C . GLY A 1 154 ? -3.299 -29.234 -58.250 1.00 45.75 154 GLY A C 1
ATOM 1067 O O . GLY A 1 154 ? -2.535 -29.851 -57.516 1.00 45.75 154 GLY A O 1
ATOM 1068 N N . PRO A 1 155 ? -4.349 -29.829 -58.853 1.00 45.50 155 PRO A N 1
ATOM 1069 C CA . PRO A 1 155 ? -4.356 -29.944 -60.306 1.00 45.50 155 PRO A CA 1
ATOM 1070 C C . PRO A 1 155 ? -5.662 -29.546 -61.009 1.00 45.50 155 PRO A C 1
ATOM 1072 O O . PRO A 1 155 ? -6.756 -29.529 -60.454 1.00 45.50 155 PRO A O 1
ATOM 1075 N N . ARG A 1 156 ? -5.470 -29.233 -62.294 1.00 49.66 156 ARG A N 1
ATOM 1076 C CA . ARG A 1 156 ? -6.473 -29.182 -63.358 1.00 49.66 156 ARG A CA 1
ATOM 1077 C C . ARG A 1 156 ? -6.900 -30.610 -63.724 1.00 49.66 156 ARG A C 1
ATOM 1079 O O . ARG A 1 156 ? -6.027 -31.475 -63.770 1.00 49.66 156 ARG A O 1
ATOM 1086 N N . GLY A 1 157 ? -8.158 -30.784 -64.133 1.00 40.72 157 GLY A N 1
ATOM 1087 C CA . GLY A 1 157 ? -8.641 -31.971 -64.854 1.00 40.72 157 GLY A CA 1
ATOM 1088 C C . GLY A 1 157 ? -9.713 -32.731 -64.107 1.00 40.72 157 GLY A C 1
ATOM 1089 O O . GLY A 1 157 ? -9.333 -33.532 -63.232 1.00 40.72 157 GLY A O 1
#

Radius of gyration: 23.27 Å; Cα contacts (8 Å, |Δi|>4): 191; chains: 1; bounding box: 38×46×82 Å

Organism: NCBI:txid2950106

Foldseek 3Di:
DDAAEQEDQPPAAEQQCVVVCVDVVLVVLQVVLCVLLVHNLVCLNYPDHPVVCNQLLNVLSNSLSVLQSVLVVCPPPNNLVVHPYYYYDDSRNLSRCCSVVVDPSSRSSNVSSVVSVVVSVVVVVVVVCPVVVVVVVVVVVVVVVVVVVVPPDDDDD

InterPro domains:
  IPR001227 Acyl transferase domain superfamily [G3DSA:3.40.366.10] (5-122)
  IPR014043 Acyl transferase domain [PF00698] (5-125)
  IPR016035 Acyl transferase/acyl hydrolase/lysophospholipase [SSF52151] (1-147)
  IPR050858 Malonyl CoA-ACP Transacylase/Polyketide Synthase FabD [PTHR42681] (1-138)

Sequence (157 aa):
MIVVVAPGQGSQTPGFLAPWLAVPSVAEQVAAHSEAVGIDLAAHGTESDADTIRDTAVAQPLIVSAGLVSLAALLEGGGRDRIAGIAGHSVGEITAAAGAGVLSESDALVFVRERARAMASAAAVVVGGLETELVQARQERLLVAAEDGAHGGGPRG